Protein AF-A0A9E5TNP4-F1 (afdb_monomer_lite)

Sequence (70 aa):
MPKSYPLQKVDTSPSLKDKAYTAIRDAILTLELEPGRPLVESDLARQLGISKTPVRDALQELERDGLVIR

Structure (mmCIF, N/CA/C/O backbone):
data_AF-A0A9E5TNP4-F1
#
_entry.id   AF-A0A9E5TNP4-F1
#
loop_
_atom_site.group_PDB
_atom_site.id
_atom_site.type_symbol
_atom_site.label_atom_id
_atom_site.label_alt_id
_atom_site.label_comp_id
_atom_site.label_asym_id
_atom_site.label_entity_id
_atom_site.label_seq_id
_atom_site.pdbx_PDB_ins_code
_atom_site.Cartn_x
_atom_site.Cartn_y
_atom_site.Cartn_z
_atom_site.occupancy
_atom_site.B_iso_or_equiv
_atom_site.auth_seq_id
_atom_site.auth_comp_id
_atom_site.auth_asym_id
_atom_site.auth_atom_id
_atom_site.pdbx_PDB_model_num
ATOM 1 N N . MET A 1 1 ? -6.893 -5.420 44.301 1.00 55.56 1 MET A N 1
ATOM 2 C CA . MET A 1 1 ? -7.656 -6.298 43.386 1.00 55.56 1 MET A CA 1
ATOM 3 C C . MET A 1 1 ? -7.107 -6.106 41.979 1.00 55.56 1 MET A C 1
ATOM 5 O O . MET A 1 1 ? -7.009 -4.952 41.571 1.00 55.56 1 MET A O 1
ATOM 9 N N . PRO A 1 2 ? -6.672 -7.160 41.268 1.00 60.94 2 PRO A N 1
ATOM 10 C CA . PRO A 1 2 ? -6.194 -7.020 39.896 1.00 60.94 2 PRO A CA 1
ATOM 11 C C . PRO A 1 2 ? -7.377 -6.661 38.989 1.00 60.94 2 PRO A C 1
ATOM 13 O O . PRO A 1 2 ? -8.414 -7.321 39.020 1.00 60.94 2 PRO A O 1
ATOM 16 N N . LYS A 1 3 ? -7.248 -5.579 38.214 1.00 65.44 3 LYS A N 1
ATOM 17 C CA . LYS A 1 3 ? -8.247 -5.206 37.208 1.00 65.44 3 LYS A CA 1
ATOM 18 C C . LYS A 1 3 ? -8.232 -6.275 36.114 1.00 65.44 3 LYS A C 1
ATOM 20 O O . LYS A 1 3 ? -7.243 -6.408 35.401 1.00 65.44 3 LYS A O 1
ATOM 25 N N . SER A 1 4 ? -9.313 -7.043 36.000 1.00 68.69 4 SER A N 1
ATOM 26 C CA . SER A 1 4 ? -9.576 -7.869 34.822 1.00 68.69 4 SER A CA 1
ATOM 27 C C . SER A 1 4 ? -9.847 -6.923 33.656 1.00 68.69 4 SER A C 1
ATOM 29 O O . SER A 1 4 ? -10.864 -6.233 33.660 1.00 68.69 4 SER A O 1
ATOM 31 N N . TYR A 1 5 ? -8.933 -6.856 32.690 1.00 73.50 5 TYR A N 1
ATOM 32 C CA . TYR A 1 5 ? -9.158 -6.153 31.429 1.00 73.50 5 TYR A CA 1
ATOM 33 C C . TYR A 1 5 ? -9.735 -7.159 30.426 1.00 73.50 5 TYR A C 1
ATOM 35 O O . TYR A 1 5 ? -8.976 -7.978 29.906 1.00 73.50 5 TYR A O 1
ATOM 43 N N . PRO A 1 6 ? -11.055 -7.164 30.160 1.00 78.62 6 PRO A N 1
ATOM 44 C CA . PRO A 1 6 ? -11.596 -7.999 29.100 1.00 78.62 6 PRO A CA 1
ATOM 45 C C . PRO A 1 6 ? -11.103 -7.443 27.760 1.00 78.62 6 PRO A C 1
ATOM 47 O O . PRO A 1 6 ? -11.505 -6.357 27.345 1.00 78.62 6 PRO A O 1
ATOM 50 N N . LEU A 1 7 ? -10.205 -8.169 27.092 1.00 82.25 7 LEU A N 1
ATOM 51 C CA . LEU A 1 7 ? -9.841 -7.871 25.709 1.00 82.25 7 LEU A CA 1
ATOM 52 C C . LEU A 1 7 ? -11.104 -8.006 24.845 1.00 82.25 7 LEU A C 1
ATOM 54 O O . LEU A 1 7 ? -11.795 -9.026 24.903 1.00 82.25 7 LEU A O 1
ATOM 58 N N . GLN A 1 8 ? -11.431 -6.972 24.069 1.00 77.50 8 GLN A N 1
ATOM 59 C CA . GLN A 1 8 ? -12.531 -7.044 23.108 1.00 77.50 8 GLN A CA 1
ATOM 60 C C . GLN A 1 8 ? -12.193 -8.032 21.989 1.00 77.50 8 GLN A C 1
ATOM 62 O O . GLN A 1 8 ? -11.043 -8.154 21.568 1.00 77.50 8 GLN A O 1
ATOM 67 N N . LYS A 1 9 ? -13.218 -8.737 21.501 1.00 75.31 9 LYS A N 1
ATOM 68 C CA . LYS A 1 9 ? -13.088 -9.605 20.330 1.00 75.31 9 LYS A CA 1
ATOM 69 C C . LYS A 1 9 ? -12.720 -8.757 19.111 1.00 75.31 9 LYS A C 1
ATOM 71 O O . LYS A 1 9 ? -13.337 -7.722 18.877 1.00 75.31 9 LYS A O 1
ATOM 76 N N . VAL A 1 10 ? -11.722 -9.213 18.362 1.00 75.50 10 VAL A N 1
ATOM 77 C CA . VAL A 1 10 ? -11.286 -8.587 17.111 1.00 75.50 10 VAL A CA 1
ATOM 78 C C . VAL A 1 10 ? -12.389 -8.766 16.068 1.00 75.50 10 VAL A C 1
ATOM 80 O O . VAL A 1 10 ? -12.906 -9.872 15.903 1.00 75.50 10 VAL A O 1
ATOM 83 N N . ASP A 1 11 ? -12.770 -7.679 15.398 1.00 79.06 11 ASP A N 1
ATOM 84 C CA . ASP A 1 11 ? -13.670 -7.747 14.248 1.00 79.06 11 ASP A CA 1
ATOM 85 C C . ASP A 1 11 ? -12.963 -8.493 13.108 1.00 79.06 11 ASP A C 1
ATOM 87 O O . ASP A 1 11 ? -11.790 -8.256 12.830 1.00 79.06 11 ASP A O 1
ATOM 91 N N . THR A 1 12 ? -13.667 -9.427 12.474 1.00 81.00 12 THR A N 1
ATOM 92 C CA . THR A 1 12 ? -13.119 -10.246 11.377 1.00 81.00 12 THR A CA 1
ATOM 93 C C . THR A 1 12 ? -13.275 -9.580 10.011 1.00 81.00 12 THR A C 1
ATOM 95 O O . THR A 1 12 ? -12.778 -10.095 9.010 1.00 81.00 12 THR A O 1
ATOM 98 N N . SER A 1 13 ? -13.958 -8.436 9.957 1.00 85.19 13 SER A N 1
ATOM 99 C CA . SER A 1 13 ? -14.155 -7.668 8.735 1.00 85.19 13 SER A CA 1
ATOM 100 C C . SER A 1 13 ? 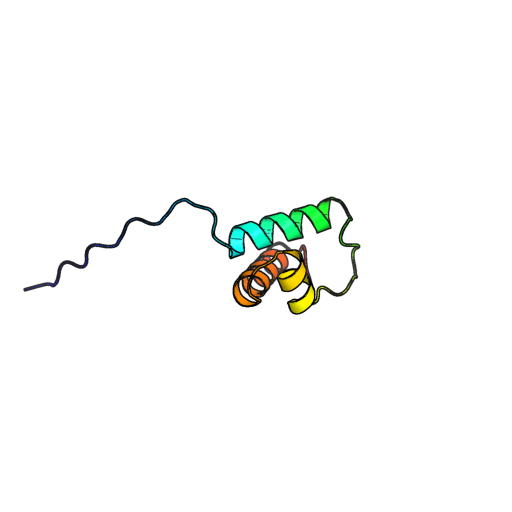-12.824 -7.094 8.237 1.00 85.19 13 SER A C 1
ATOM 102 O O . SER A 1 13 ? -12.077 -6.524 9.036 1.00 85.19 13 SER A O 1
ATOM 104 N N . PRO A 1 14 ? -12.532 -7.166 6.924 1.00 85.94 14 PRO A N 1
ATOM 105 C CA . PRO A 1 14 ? -11.304 -6.607 6.372 1.00 85.94 14 PRO A CA 1
ATOM 106 C C . PRO A 1 14 ? -11.199 -5.114 6.675 1.00 85.94 14 PRO A C 1
ATOM 108 O O . PRO A 1 14 ? -12.134 -4.346 6.394 1.00 85.94 14 PRO A O 1
ATOM 111 N N . SER A 1 15 ? -10.057 -4.696 7.217 1.00 94.38 15 SER A N 1
ATOM 112 C CA . SER A 1 15 ? -9.803 -3.289 7.506 1.00 94.38 15 SER A CA 1
ATOM 113 C C . SER A 1 15 ? -9.674 -2.478 6.211 1.00 94.38 15 SER A C 1
ATOM 115 O O . SER A 1 15 ? -9.487 -3.022 5.120 1.00 94.38 15 SER A O 1
ATOM 117 N N . LEU A 1 16 ? -9.755 -1.146 6.304 1.00 95.44 16 LEU A N 1
ATOM 118 C CA . LEU A 1 16 ? -9.511 -0.285 5.138 1.00 95.44 16 LEU A CA 1
ATOM 119 C C . LEU A 1 16 ? -8.091 -0.460 4.581 1.00 95.44 16 LEU A C 1
ATOM 121 O O . LEU A 1 16 ? -7.911 -0.357 3.372 1.00 95.44 16 LEU A O 1
ATOM 125 N N . LYS A 1 17 ? -7.114 -0.768 5.445 1.00 96.06 17 LYS A N 1
ATOM 126 C CA . LYS A 1 17 ? -5.756 -1.149 5.042 1.00 96.06 17 LYS A CA 1
ATOM 127 C C . LYS A 1 17 ? -5.792 -2.417 4.188 1.00 96.06 17 LYS A C 1
ATOM 129 O O . LYS A 1 17 ? -5.278 -2.400 3.078 1.00 96.06 17 LYS A O 1
ATOM 134 N N . ASP A 1 18 ? -6.447 -3.479 4.659 1.00 96.75 18 ASP A N 1
ATOM 135 C CA . ASP A 1 18 ? -6.463 -4.774 3.954 1.00 96.75 18 ASP A CA 1
ATOM 136 C C . ASP A 1 18 ? -7.175 -4.676 2.597 1.00 96.75 18 ASP A C 1
ATOM 138 O O . ASP A 1 18 ? -6.751 -5.273 1.603 1.00 96.75 18 ASP A O 1
ATOM 142 N N . LYS A 1 19 ? -8.239 -3.865 2.537 1.00 97.38 19 LYS A N 1
ATOM 143 C CA . LYS A 1 19 ? -8.940 -3.544 1.287 1.00 97.38 19 LYS A CA 1
ATOM 144 C C . LYS A 1 19 ? -8.051 -2.756 0.325 1.00 97.38 19 LYS A C 1
ATOM 146 O O . LYS A 1 19 ? -7.998 -3.099 -0.851 1.00 97.38 19 LYS A O 1
ATOM 151 N N . ALA A 1 20 ? -7.345 -1.734 0.814 1.00 97.94 20 ALA A N 1
ATOM 152 C CA . ALA A 1 20 ? -6.425 -0.942 -0.001 1.00 97.94 20 ALA A CA 1
ATOM 153 C C . ALA A 1 20 ? -5.265 -1.791 -0.534 1.00 97.94 20 ALA A C 1
ATOM 155 O O . ALA A 1 20 ? -4.960 -1.731 -1.721 1.00 97.94 20 ALA A O 1
ATOM 156 N N . TYR A 1 21 ? -4.676 -2.624 0.324 1.00 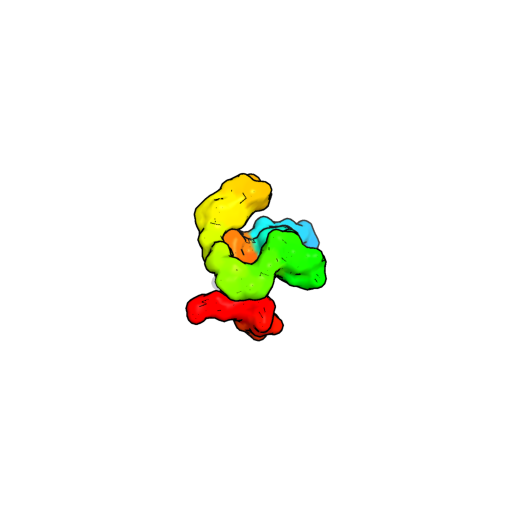98.31 21 TYR A N 1
ATOM 157 C CA . TYR A 1 21 ? -3.615 -3.559 -0.035 1.00 98.31 21 TYR A CA 1
ATOM 158 C C . TYR A 1 21 ? -4.064 -4.500 -1.154 1.00 98.31 21 TYR A C 1
ATOM 160 O O . TYR A 1 21 ? -3.404 -4.581 -2.186 1.00 98.31 21 TYR A O 1
ATOM 168 N N . THR A 1 22 ? -5.224 -5.142 -0.989 1.00 98.12 22 THR A N 1
ATOM 169 C CA . THR A 1 22 ? -5.779 -6.062 -1.993 1.00 98.12 22 THR A CA 1
ATOM 170 C C . THR A 1 22 ? -6.00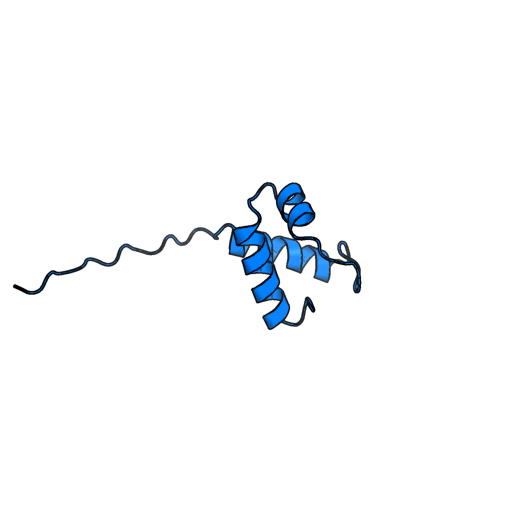4 -5.354 -3.327 1.00 98.12 22 THR A C 1
ATOM 172 O O . THR A 1 22 ? -5.525 -5.827 -4.350 1.00 98.12 22 THR A O 1
ATOM 175 N N . ALA A 1 23 ? -6.651 -4.185 -3.316 1.00 98.06 23 ALA A N 1
ATOM 176 C CA . ALA A 1 23 ? -6.938 -3.438 -4.538 1.00 98.06 23 ALA A CA 1
ATOM 177 C C . ALA A 1 23 ? -5.664 -3.008 -5.285 1.00 98.06 23 ALA A C 1
ATOM 179 O O . ALA A 1 23 ? -5.573 -3.176 -6.498 1.00 98.06 23 ALA A O 1
ATOM 180 N N . ILE A 1 24 ? -4.665 -2.477 -4.571 1.00 97.12 24 ILE A N 1
ATOM 181 C CA . ILE A 1 24 ? -3.413 -2.019 -5.189 1.00 97.12 24 ILE A CA 1
ATOM 182 C C . ILE A 1 24 ? -2.589 -3.214 -5.684 1.00 97.12 24 ILE A C 1
ATOM 184 O O . ILE A 1 24 ? -2.056 -3.163 -6.790 1.00 97.12 24 ILE A O 1
ATOM 188 N N . ARG A 1 25 ? -2.508 -4.301 -4.905 1.00 97.88 25 ARG A N 1
ATOM 189 C CA . ARG A 1 25 ? -1.831 -5.536 -5.322 1.00 97.88 25 ARG A CA 1
ATOM 190 C C . ARG A 1 25 ? -2.429 -6.067 -6.614 1.00 97.88 25 ARG A C 1
ATOM 192 O O . ARG A 1 25 ? -1.692 -6.352 -7.551 1.00 97.88 25 ARG A O 1
ATOM 199 N N . ASP A 1 26 ? -3.748 -6.197 -6.661 1.00 98.12 26 ASP A N 1
ATOM 200 C CA . ASP A 1 26 ? -4.431 -6.772 -7.812 1.00 98.12 26 ASP A CA 1
ATOM 201 C C . ASP A 1 26 ? -4.226 -5.882 -9.053 1.00 98.12 26 ASP A C 1
ATOM 203 O O . ASP A 1 26 ? -3.938 -6.404 -10.128 1.00 98.12 26 ASP A O 1
ATOM 207 N N . ALA A 1 27 ? -4.229 -4.553 -8.899 1.00 97.31 27 ALA A N 1
ATOM 208 C CA . ALA A 1 27 ? -3.906 -3.613 -9.976 1.00 97.31 27 ALA A CA 1
ATOM 209 C C . ALA A 1 27 ? -2.442 -3.712 -10.464 1.00 97.31 27 ALA A C 1
ATOM 211 O O . ALA A 1 27 ? -2.177 -3.550 -11.654 1.00 97.31 27 ALA A O 1
ATOM 212 N N . ILE A 1 28 ? -1.482 -4.014 -9.582 1.00 96.38 28 ILE A N 1
ATOM 213 C CA . ILE A 1 28 ? -0.085 -4.294 -9.972 1.00 96.38 28 ILE A CA 1
ATOM 214 C C . ILE A 1 28 ? 0.001 -5.624 -10.736 1.00 96.38 28 ILE A C 1
ATOM 216 O O . ILE A 1 28 ? 0.599 -5.691 -11.808 1.00 96.38 28 ILE A O 1
ATOM 220 N N . LEU A 1 29 ? -0.616 -6.688 -10.210 1.00 96.31 29 LEU A N 1
ATOM 221 C CA . LEU A 1 29 ? -0.552 -8.037 -10.792 1.00 96.31 29 LEU A CA 1
ATOM 222 C C . LEU A 1 29 ? -1.253 -8.137 -12.153 1.00 96.31 29 LEU A C 1
ATOM 224 O O . LEU A 1 29 ? -0.861 -8.945 -12.992 1.00 96.31 29 LEU A O 1
ATOM 228 N N . THR A 1 30 ? -2.280 -7.319 -12.371 1.00 97.50 30 THR A N 1
ATOM 229 C CA . THR A 1 30 ? -3.017 -7.222 -13.640 1.00 97.50 30 THR A CA 1
ATOM 230 C C . THR A 1 30 ? -2.419 -6.207 -14.615 1.00 97.50 30 THR A C 1
ATOM 232 O O . THR A 1 30 ? -2.915 -6.090 -15.733 1.00 97.50 30 THR A O 1
ATOM 235 N N . LEU A 1 31 ? -1.340 -5.510 -14.229 1.00 95.25 31 LEU A N 1
ATOM 236 C CA . LEU A 1 31 ? -0.691 -4.440 -14.998 1.00 95.25 31 LEU A CA 1
ATOM 237 C C . LEU A 1 31 ? -1.582 -3.213 -15.272 1.00 95.25 31 LEU A C 1
ATOM 239 O O . LEU A 1 31 ? -1.268 -2.408 -16.147 1.00 95.25 31 LEU A O 1
ATOM 243 N N . GLU A 1 32 ? -2.655 -3.009 -14.503 1.00 95.69 32 GLU A N 1
ATOM 244 C CA . GLU A 1 32 ? -3.388 -1.733 -14.490 1.00 95.69 32 GLU A CA 1
ATOM 245 C C . GLU A 1 32 ? -2.525 -0.600 -13.902 1.00 95.69 32 GLU A C 1
ATOM 247 O O . GLU A 1 32 ? -2.592 0.560 -14.327 1.00 95.69 32 GLU A O 1
ATOM 252 N N . LEU A 1 33 ? -1.674 -0.946 -12.931 1.00 94.75 33 LEU A N 1
ATOM 253 C CA . LEU A 1 33 ? -0.568 -0.123 -12.460 1.00 94.75 33 LEU A CA 1
ATOM 254 C C . LEU A 1 33 ? 0.730 -0.651 -13.071 1.00 94.75 33 LEU A C 1
ATOM 256 O O . LEU A 1 33 ? 1.271 -1.667 -12.640 1.00 94.75 33 LEU A O 1
ATOM 260 N N . GLU A 1 34 ? 1.228 0.057 -14.08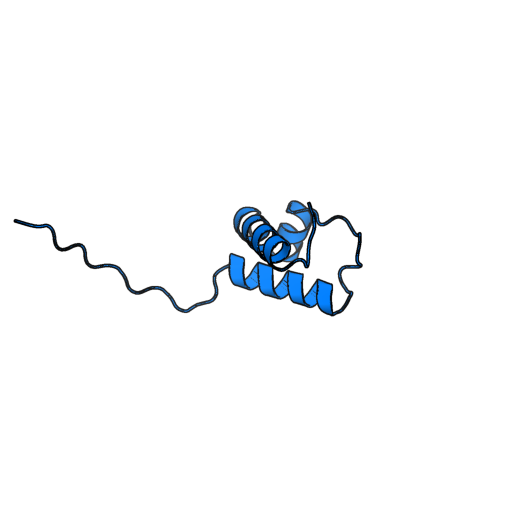2 1.00 92.62 34 GLU A N 1
ATOM 261 C CA . GLU A 1 34 ? 2.456 -0.326 -14.774 1.00 92.62 34 GLU A CA 1
ATOM 262 C C . GLU A 1 34 ? 3.684 -0.289 -13.843 1.00 92.62 34 GLU A C 1
ATOM 264 O O . GLU A 1 34 ? 3.830 0.642 -13.038 1.00 92.62 34 GLU A O 1
ATOM 269 N N . PRO A 1 35 ? 4.616 -1.251 -13.975 1.00 92.00 35 PRO A N 1
ATOM 270 C CA . PRO A 1 35 ? 5.882 -1.223 -13.254 1.00 92.00 35 PRO A CA 1
ATOM 271 C C . PRO A 1 35 ? 6.655 0.077 -13.496 1.00 92.00 35 PRO A C 1
ATOM 273 O O . PRO A 1 35 ? 6.742 0.573 -14.617 1.00 92.00 35 PRO A O 1
ATOM 276 N N . GLY A 1 36 ? 7.244 0.632 -12.437 1.00 91.75 36 GLY A N 1
ATOM 277 C CA . GLY A 1 36 ? 7.993 1.891 -12.503 1.00 91.75 36 GLY A CA 1
ATOM 278 C C . GLY A 1 36 ? 7.121 3.151 -12.511 1.00 91.75 36 GLY A C 1
ATOM 279 O O . GLY A 1 36 ? 7.657 4.255 -12.398 1.00 91.75 36 GLY A O 1
ATOM 280 N N . ARG A 1 37 ? 5.789 3.023 -12.579 1.00 92.00 37 ARG A N 1
ATOM 281 C CA . ARG A 1 37 ? 4.882 4.157 -12.395 1.00 92.00 37 ARG A CA 1
ATOM 282 C C . ARG A 1 37 ? 4.934 4.643 -10.938 1.00 92.00 37 ARG A C 1
ATOM 284 O O . ARG A 1 37 ? 4.735 3.840 -10.027 1.00 92.00 37 ARG A O 1
ATOM 291 N N . PRO A 1 38 ? 5.124 5.952 -10.688 1.00 93.81 38 PRO A N 1
ATOM 292 C CA . PRO A 1 38 ? 5.065 6.490 -9.334 1.00 93.81 38 PRO A CA 1
ATOM 293 C C . PRO A 1 38 ? 3.684 6.285 -8.700 1.00 93.81 38 PRO A C 1
ATOM 295 O O . PRO A 1 38 ? 2.664 6.701 -9.257 1.00 93.81 38 PRO A O 1
ATOM 298 N N . LEU A 1 39 ? 3.657 5.685 -7.509 1.00 95.25 39 LEU A N 1
ATOM 299 C CA . LEU A 1 39 ? 2.447 5.526 -6.708 1.00 95.25 39 LEU A CA 1
ATOM 300 C C . LEU A 1 39 ? 2.291 6.719 -5.763 1.00 95.25 39 LEU A C 1
ATOM 302 O O . LEU A 1 39 ? 3.017 6.859 -4.780 1.00 95.25 39 LEU A O 1
ATOM 306 N N . VAL A 1 40 ? 1.330 7.593 -6.058 1.00 96.44 40 VAL A N 1
ATOM 307 C CA . VAL A 1 40 ? 1.052 8.780 -5.241 1.00 96.44 40 VAL A CA 1
ATOM 308 C C . VAL A 1 40 ? -0.061 8.467 -4.240 1.00 96.44 40 VAL A C 1
ATOM 310 O O . VAL A 1 40 ? -1.212 8.255 -4.622 1.00 96.44 40 VAL A O 1
ATOM 313 N N . GLU A 1 41 ? 0.257 8.499 -2.940 1.00 96.25 41 GLU A N 1
ATOM 314 C CA . GLU A 1 41 ? -0.682 8.178 -1.848 1.00 96.25 41 GLU A CA 1
ATOM 315 C C . GLU A 1 41 ? -2.010 8.945 -1.942 1.00 96.25 41 GLU A C 1
ATOM 317 O O . GLU A 1 41 ? -3.077 8.385 -1.698 1.00 96.25 41 GLU A O 1
ATOM 322 N N . SER A 1 42 ? -1.969 10.236 -2.295 1.00 97.25 42 SER A N 1
ATOM 323 C CA . SER A 1 42 ? -3.180 11.056 -2.417 1.00 97.25 42 SER A CA 1
ATOM 324 C C . SER A 1 42 ? -4.078 10.641 -3.574 1.00 97.25 42 SER A C 1
ATOM 326 O O . SER A 1 42 ? -5.297 10.747 -3.451 1.00 97.25 42 SER A O 1
ATOM 328 N N . ASP A 1 43 ? -3.495 10.179 -4.679 1.00 97.12 43 ASP A N 1
ATOM 329 C CA . ASP A 1 43 ? -4.264 9.735 -5.837 1.00 97.12 43 ASP A CA 1
ATOM 330 C C . ASP A 1 43 ? -4.912 8.386 -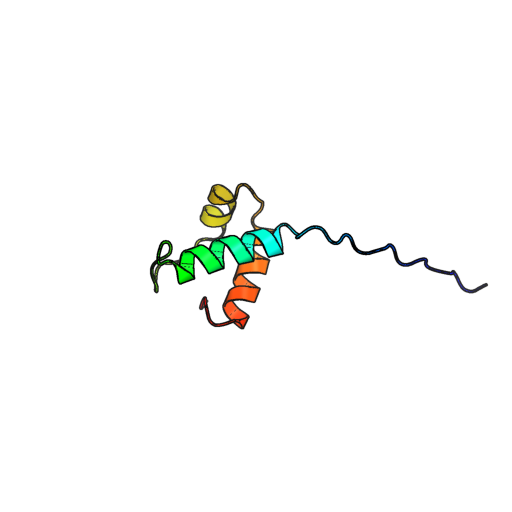5.571 1.00 97.12 43 ASP A C 1
ATOM 332 O O . ASP A 1 43 ? -6.109 8.238 -5.810 1.00 97.12 43 ASP A O 1
ATOM 336 N N . LEU A 1 44 ? -4.162 7.454 -4.982 1.00 97.12 44 LEU A N 1
ATOM 337 C CA . LEU A 1 44 ? -4.682 6.155 -4.559 1.00 97.12 44 LEU A CA 1
ATOM 338 C C . LEU A 1 44 ? -5.798 6.311 -3.519 1.00 97.12 44 LEU A C 1
ATOM 340 O O . LEU A 1 44 ? -6.858 5.712 -3.661 1.00 97.12 44 LEU A O 1
ATOM 344 N N . ALA A 1 45 ? -5.616 7.179 -2.519 1.00 97.88 45 ALA A N 1
ATOM 345 C CA . ALA A 1 45 ? -6.648 7.476 -1.522 1.00 97.88 45 ALA A CA 1
ATOM 346 C C . ALA A 1 45 ? -7.937 8.013 -2.160 1.00 97.88 45 ALA A C 1
ATOM 348 O O . ALA A 1 45 ? -9.035 7.567 -1.825 1.00 97.88 45 ALA A O 1
ATOM 349 N N . ARG A 1 46 ? -7.805 8.929 -3.127 1.00 98.00 46 ARG A N 1
ATOM 350 C CA . ARG A 1 46 ? -8.939 9.474 -3.880 1.00 98.00 46 ARG A CA 1
ATOM 351 C C . ARG A 1 46 ? -9.634 8.408 -4.731 1.00 98.00 46 ARG A C 1
ATOM 353 O O . ARG A 1 46 ? -10.858 8.369 -4.730 1.00 98.00 46 ARG A O 1
ATOM 360 N N . GLN A 1 47 ? -8.881 7.563 -5.436 1.00 96.69 47 GLN A N 1
ATOM 361 C CA . GLN A 1 47 ? -9.434 6.493 -6.278 1.00 96.69 47 GLN A CA 1
ATOM 362 C C . GLN A 1 47 ? -10.149 5.418 -5.453 1.00 96.69 47 GLN A C 1
ATOM 364 O O . GLN A 1 47 ? -11.217 4.955 -5.839 1.00 96.69 47 GLN A O 1
ATOM 369 N N . LEU A 1 48 ? -9.590 5.061 -4.296 1.00 96.69 48 LEU A N 1
ATOM 370 C CA . LEU A 1 48 ? -10.151 4.060 -3.388 1.00 96.69 48 LEU A CA 1
ATOM 371 C C . LEU A 1 48 ? -11.263 4.616 -2.482 1.00 96.69 48 LEU A C 1
ATOM 373 O O . LEU A 1 48 ? -11.926 3.846 -1.792 1.00 96.69 48 LEU A O 1
ATOM 377 N N . GLY A 1 49 ? -11.470 5.937 -2.455 1.00 97.69 49 GLY A N 1
ATOM 378 C CA . GLY A 1 49 ? -12.489 6.582 -1.623 1.00 97.69 49 GLY A CA 1
ATOM 379 C C . GLY A 1 49 ? -12.211 6.497 -0.117 1.00 97.69 49 GLY A C 1
ATOM 380 O O . GLY A 1 49 ? -13.147 6.459 0.680 1.00 97.69 49 GLY A O 1
ATOM 381 N N . ILE A 1 50 ? -10.937 6.446 0.286 1.00 97.25 50 ILE A N 1
ATOM 382 C CA . ILE A 1 50 ? -10.506 6.292 1.687 1.00 97.25 50 ILE A CA 1
ATOM 383 C C . ILE A 1 50 ? -9.464 7.350 2.077 1.00 97.25 50 ILE A C 1
ATOM 385 O O . ILE A 1 50 ? -8.983 8.119 1.248 1.00 97.25 50 ILE A O 1
ATOM 389 N N . SER A 1 51 ? -9.109 7.425 3.363 1.00 97.44 51 SER A N 1
ATOM 390 C CA . SER A 1 51 ? -8.064 8.341 3.837 1.00 97.44 51 SER A CA 1
ATOM 391 C C . SER A 1 51 ? -6.654 7.858 3.461 1.00 97.44 51 SER A C 1
ATOM 393 O O . SER A 1 51 ? -6.442 6.698 3.116 1.00 97.44 51 SER A O 1
ATOM 395 N N . LYS A 1 52 ? -5.654 8.747 3.548 1.00 96.81 52 LYS A N 1
ATOM 396 C CA . LYS A 1 52 ? -4.260 8.417 3.195 1.00 96.81 52 LYS A CA 1
ATOM 397 C C . LYS A 1 52 ? -3.606 7.414 4.147 1.00 96.81 52 LYS A C 1
ATOM 399 O O . LYS A 1 52 ? -2.744 6.662 3.720 1.00 96.81 52 LYS A O 1
ATOM 404 N N . THR A 1 53 ? -4.003 7.387 5.420 1.00 97.50 53 THR A N 1
ATOM 405 C CA . THR A 1 53 ? -3.410 6.496 6.432 1.00 97.50 53 THR A CA 1
ATOM 406 C C . THR A 1 53 ? -3.490 5.011 6.044 1.00 97.50 53 THR A C 1
ATOM 408 O O . THR A 1 53 ? -2.431 4.403 5.918 1.00 97.50 53 THR A O 1
ATOM 411 N N . PRO A 1 54 ? -4.674 4.423 5.763 1.00 97.00 54 PRO A N 1
ATOM 412 C CA . PRO A 1 54 ? -4.759 3.023 5.344 1.00 97.00 54 PRO A CA 1
ATOM 413 C C . PRO A 1 54 ? -4.064 2.748 4.005 1.00 97.00 54 PRO A C 1
ATOM 415 O O . PRO A 1 54 ? -3.557 1.650 3.813 1.00 97.00 54 PRO A O 1
ATOM 418 N N . VAL A 1 55 ? -3.997 3.730 3.097 1.00 98.06 55 VAL A N 1
ATOM 419 C CA . VAL A 1 55 ? -3.249 3.603 1.833 1.00 98.06 55 VAL A CA 1
ATOM 420 C C . VAL A 1 55 ? -1.753 3.514 2.092 1.00 98.06 55 VAL A C 1
ATOM 422 O O . VAL A 1 55 ? -1.089 2.638 1.554 1.00 98.06 55 VAL A O 1
ATOM 425 N N . ARG A 1 56 ? -1.214 4.395 2.937 1.00 97.38 56 ARG A N 1
ATOM 426 C CA . ARG A 1 56 ? 0.203 4.390 3.299 1.00 97.38 56 ARG A CA 1
ATOM 427 C C . ARG A 1 56 ? 0.593 3.089 3.994 1.00 97.38 56 ARG A C 1
ATOM 429 O O . ARG A 1 56 ? 1.635 2.525 3.680 1.00 97.38 56 ARG A O 1
ATOM 436 N N . ASP A 1 57 ? -0.244 2.608 4.907 1.00 97.69 57 ASP A N 1
ATOM 437 C CA . ASP A 1 57 ? 0.009 1.357 5.624 1.00 97.69 57 ASP A CA 1
ATOM 438 C C . ASP A 1 57 ? -0.054 0.148 4.671 1.00 97.69 57 ASP A C 1
ATOM 440 O O . ASP A 1 57 ? 0.768 -0.760 4.775 1.00 97.69 57 ASP A O 1
ATOM 444 N N . ALA A 1 58 ? -0.970 0.161 3.697 1.00 97.81 58 ALA A N 1
ATOM 445 C CA . ALA A 1 58 ? -1.027 -0.840 2.634 1.00 97.81 58 ALA A CA 1
ATOM 446 C C . ALA A 1 58 ? 0.205 -0.797 1.715 1.00 97.81 58 ALA A C 1
ATOM 448 O O . ALA A 1 58 ? 0.752 -1.842 1.380 1.00 97.81 58 ALA A O 1
ATOM 449 N N . LEU A 1 59 ? 0.681 0.394 1.338 1.00 97.38 59 LEU A N 1
ATOM 450 C CA . LEU A 1 59 ? 1.900 0.551 0.537 1.00 97.38 59 LEU A CA 1
ATOM 451 C C . LEU A 1 59 ? 3.146 0.055 1.281 1.00 97.38 59 LEU A C 1
ATOM 453 O O . LEU A 1 59 ? 3.991 -0.579 0.662 1.00 97.38 59 LEU A O 1
ATOM 457 N N . GLN A 1 60 ? 3.243 0.274 2.598 1.00 97.56 60 GL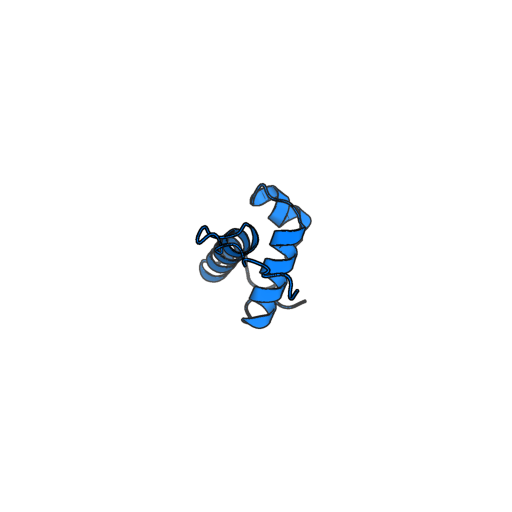N A N 1
ATOM 458 C CA . GLN A 1 60 ? 4.327 -0.296 3.412 1.00 97.56 60 GLN A CA 1
ATOM 459 C C . GLN A 1 60 ? 4.295 -1.827 3.443 1.00 97.56 60 GLN A C 1
ATOM 461 O O . GLN A 1 60 ? 5.339 -2.468 3.520 1.00 97.56 60 GLN A O 1
ATOM 466 N N . GLU A 1 61 ? 3.110 -2.431 3.418 1.00 97.88 61 GLU A N 1
ATOM 467 C CA . GLU A 1 61 ? 2.972 -3.885 3.343 1.00 97.88 61 GLU A CA 1
ATOM 468 C C . GLU A 1 61 ? 3.334 -4.412 1.948 1.00 97.88 61 GLU A C 1
ATOM 470 O O . GLU A 1 61 ? 4.106 -5.358 1.842 1.00 97.88 61 GLU A O 1
ATOM 475 N N . LEU A 1 62 ? 2.907 -3.733 0.879 1.00 97.31 62 LEU A N 1
ATOM 476 C CA . LEU A 1 62 ? 3.317 -4.050 -0.497 1.00 97.31 62 LEU A CA 1
ATOM 477 C C . LEU A 1 62 ? 4.828 -3.907 -0.719 1.00 97.31 62 LEU A C 1
ATOM 479 O O . LEU A 1 62 ? 5.409 -4.663 -1.494 1.00 97.31 62 LEU A O 1
ATOM 483 N N . GLU A 1 63 ? 5.465 -2.951 -0.043 1.00 97.19 63 GLU A N 1
ATOM 484 C CA . GLU A 1 63 ? 6.921 -2.793 -0.035 1.00 97.19 63 GLU A CA 1
ATOM 485 C C . GLU A 1 63 ? 7.607 -3.997 0.625 1.00 97.19 63 GLU A C 1
ATOM 487 O O . GLU A 1 63 ? 8.582 -4.526 0.091 1.00 97.19 63 GLU A O 1
ATOM 492 N N . ARG A 1 64 ? 7.065 -4.498 1.744 1.00 97.38 64 ARG A N 1
ATOM 493 C CA . ARG A 1 64 ? 7.571 -5.715 2.407 1.00 97.38 64 ARG A CA 1
ATOM 494 C C . ARG A 1 64 ? 7.414 -6.963 1.545 1.00 97.38 64 ARG A C 1
ATOM 496 O O . ARG A 1 64 ? 8.278 -7.834 1.595 1.00 97.38 64 ARG A O 1
ATOM 503 N N . ASP A 1 65 ? 6.352 -7.020 0.749 1.00 96.75 65 ASP A N 1
ATOM 504 C CA . ASP A 1 65 ? 6.101 -8.108 -0.198 1.00 96.75 65 ASP A CA 1
ATOM 505 C C . ASP A 1 65 ? 6.915 -7.973 -1.499 1.00 96.75 65 ASP A C 1
ATOM 507 O O . ASP A 1 65 ? 6.869 -8.858 -2.354 1.00 96.75 65 ASP A O 1
ATOM 511 N N . GLY A 1 66 ? 7.668 -6.879 -1.666 1.00 95.94 66 GLY A N 1
ATOM 512 C CA . GLY A 1 66 ? 8.515 -6.632 -2.834 1.00 95.94 66 GLY A CA 1
ATOM 513 C C . GLY A 1 66 ? 7.756 -6.205 -4.094 1.00 95.94 66 GLY A C 1
ATOM 514 O O . GLY A 1 66 ? 8.318 -6.247 -5.186 1.00 95.94 66 GLY A O 1
ATOM 515 N N . LEU A 1 67 ? 6.491 -5.799 -3.962 1.00 95.38 67 LEU A N 1
ATOM 516 C CA . LEU A 1 67 ? 5.654 -5.342 -5.079 1.00 95.38 67 LEU A CA 1
ATOM 517 C C . LEU A 1 67 ? 5.810 -3.847 -5.370 1.00 95.38 67 LEU A C 1
ATOM 519 O O . LEU A 1 67 ? 5.521 -3.395 -6.476 1.00 95.38 67 LEU A O 1
ATOM 523 N N . VAL A 1 68 ? 6.252 -3.078 -4.376 1.00 95.56 68 VAL A N 1
ATOM 524 C CA . VAL A 1 68 ? 6.497 -1.637 -4.472 1.00 95.56 68 VAL A CA 1
ATOM 525 C C . VAL A 1 68 ? 7.885 -1.341 -3.915 1.00 95.56 68 VAL A C 1
ATOM 527 O O . VAL A 1 68 ? 8.360 -2.021 -3.011 1.00 95.56 68 VAL A O 1
ATOM 530 N N . ILE A 1 69 ? 8.532 -0.313 -4.455 1.00 92.88 69 ILE A N 1
ATOM 531 C CA . ILE A 1 69 ? 9.786 0.233 -3.935 1.00 92.88 69 ILE A CA 1
ATOM 532 C C . ILE A 1 69 ? 9.597 1.720 -3.651 1.00 92.88 69 ILE A C 1
ATOM 534 O O . ILE A 1 69 ? 8.843 2.394 -4.360 1.00 92.88 69 ILE A O 1
ATOM 538 N N . ARG A 1 70 ? 10.259 2.211 -2.605 1.00 78.06 70 ARG A N 1
ATOM 539 C CA . ARG A 1 70 ? 10.232 3.619 -2.215 1.00 78.06 70 ARG A CA 1
ATOM 540 C C . ARG A 1 70 ? 11.464 4.376 -2.690 1.00 78.06 70 ARG A C 1
ATOM 542 O O . ARG A 1 70 ? 12.563 3.783 -2.672 1.00 78.06 70 ARG A O 1
#

Foldseek 3Di:
DDDDDPDDDDDPDQDLLNVLLVVVVVCLVVCVPPPPDDDDLVVSCVVSVHDSVSNVSSQVVCVVVVSDDD

pLDDT: mean 91.83, std 9.81, range [55.56, 98.31]

Secondary structure (DSSP, 8-state):
------PPPPP-SPPHHHHHHHHHHHHHHTTSS-TT----HHHHHHHHTS-HHHHHHHHHHHHHTTS---

Radius of gyration: 15.92 Å; chains: 1; bounding box: 24×21×58 Å